Protein AF-A0A832MLF6-F1 (afdb_monomer_lite)

Foldseek 3Di:
DDDQAAACPVVPRPGGDSQFDDWDQDPNDTGTHHPVRVVVVVVDPDDDDPPPPPPDDDDD

Sequence (60 aa):
MSKAERCRNPWNGKCRNTDVEVFILFKGERLPICRRCWSKIADSSLEWGEAYFGRGRRGG

pLDDT: mean 82.61, std 15.94, range [40.16, 96.69]

Radius of gyration: 14.64 Å; chains: 1; bounding box: 51×16×31 Å

Structure (mmCIF, N/CA/C/O backbone):
data_AF-A0A832MLF6-F1
#
_entry.id   AF-A0A832MLF6-F1
#
loop_
_atom_site.group_PDB
_atom_site.id
_atom_site.type_symbol
_atom_site.label_atom_id
_atom_site.label_alt_id
_atom_site.label_comp_id
_atom_site.label_asym_id
_atom_site.label_entity_id
_atom_site.label_seq_id
_atom_site.pdbx_PDB_ins_code
_atom_site.Cartn_x
_atom_site.Cartn_y
_atom_site.Cartn_z
_atom_site.occupancy
_atom_site.B_iso_or_equiv
_atom_site.auth_seq_id
_atom_site.auth_comp_id
_atom_site.auth_asym_id
_atom_site.auth_atom_id
_atom_site.pdbx_PDB_model_num
ATOM 1 N N . MET A 1 1 ? -22.176 -0.911 15.015 1.00 43.06 1 MET A N 1
ATOM 2 C CA . MET A 1 1 ? -21.497 -1.417 13.801 1.00 43.06 1 MET A CA 1
ATOM 3 C C . MET A 1 1 ? -20.166 -0.689 13.674 1.00 43.06 1 MET A C 1
ATOM 5 O O . MET A 1 1 ? -20.175 0.536 13.631 1.00 43.06 1 MET A O 1
ATOM 9 N N . SER A 1 2 ? -19.036 -1.396 13.727 1.00 57.97 2 SER A N 1
ATOM 10 C CA . SER A 1 2 ? -17.708 -0.796 13.549 1.00 57.97 2 SER A CA 1
ATOM 11 C C . SER A 1 2 ? -17.563 -0.266 12.118 1.00 57.97 2 SER A C 1
ATOM 13 O O . SER A 1 2 ? -18.027 -0.875 11.156 1.00 57.97 2 SER A O 1
ATOM 15 N N . LYS A 1 3 ? -16.963 0.915 11.967 1.00 71.75 3 LYS A N 1
ATOM 16 C CA . LYS A 1 3 ? -16.705 1.532 10.662 1.00 71.75 3 LYS A CA 1
ATOM 17 C C . LYS A 1 3 ? -15.682 0.671 9.915 1.00 71.75 3 LYS A C 1
ATOM 19 O O . LYS A 1 3 ? -14.578 0.496 10.420 1.00 71.75 3 LYS A O 1
ATOM 24 N N . ALA A 1 4 ? -16.042 0.149 8.741 1.00 78.81 4 ALA A N 1
ATOM 25 C CA . ALA A 1 4 ? -15.127 -0.642 7.920 1.00 78.81 4 ALA A CA 1
ATOM 26 C C . ALA A 1 4 ? -13.831 0.142 7.646 1.00 78.81 4 ALA A C 1
ATOM 28 O O . ALA A 1 4 ? -13.883 1.315 7.247 1.00 78.81 4 ALA A O 1
ATOM 29 N N . GLU A 1 5 ? -12.680 -0.495 7.885 1.00 88.81 5 GLU A N 1
ATOM 30 C CA . GLU A 1 5 ? -11.377 0.102 7.603 1.00 88.81 5 GLU A CA 1
ATOM 31 C C . GLU A 1 5 ? -11.248 0.365 6.102 1.00 88.81 5 GLU A C 1
ATOM 33 O O . GLU A 1 5 ? -11.628 -0.450 5.264 1.00 88.81 5 GLU A O 1
ATOM 38 N N . ARG A 1 6 ? -10.746 1.547 5.749 1.00 93.94 6 ARG A N 1
ATOM 39 C CA . ARG A 1 6 ? -10.571 1.962 4.356 1.00 93.94 6 ARG A CA 1
ATOM 40 C C . ARG A 1 6 ? -9.103 1.931 4.029 1.00 93.94 6 ARG A C 1
ATOM 42 O O . ARG A 1 6 ? -8.305 2.381 4.842 1.00 93.94 6 ARG A O 1
ATOM 49 N N . CYS A 1 7 ? -8.770 1.481 2.828 1.00 95.44 7 CYS A N 1
ATOM 50 C CA . CYS A 1 7 ? -7.415 1.520 2.311 1.00 95.44 7 CYS A CA 1
ATOM 51 C C . CYS A 1 7 ? -6.782 2.905 2.509 1.00 95.44 7 CYS A C 1
ATOM 53 O O . CYS A 1 7 ? -7.379 3.928 2.185 1.00 95.44 7 CYS A O 1
ATOM 55 N N . ARG A 1 8 ? -5.553 2.916 3.019 1.00 94.50 8 ARG A N 1
ATOM 56 C CA . ARG A 1 8 ? -4.702 4.093 3.200 1.00 94.50 8 ARG A CA 1
ATOM 57 C C . ARG A 1 8 ? -3.371 3.871 2.493 1.00 94.50 8 ARG A C 1
ATOM 59 O O . ARG A 1 8 ? -2.312 4.029 3.083 1.00 94.50 8 ARG A O 1
ATOM 66 N N . ASN A 1 9 ? -3.437 3.454 1.22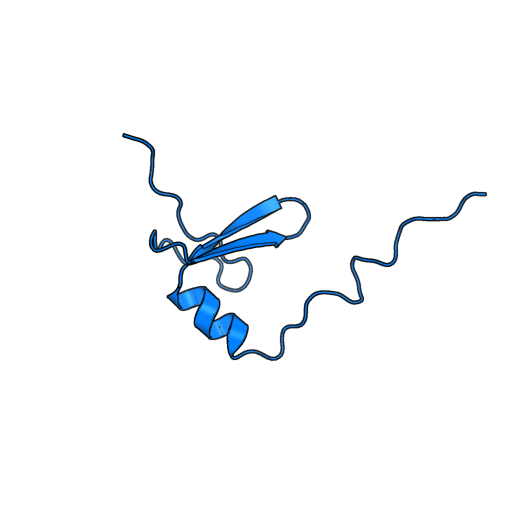5 1.00 94.00 9 ASN A N 1
ATOM 67 C CA . ASN A 1 9 ? -2.249 3.215 0.408 1.00 94.00 9 ASN A CA 1
ATOM 68 C C . ASN A 1 9 ? -1.411 4.506 0.273 1.00 94.00 9 ASN A C 1
ATOM 70 O O . ASN A 1 9 ? -1.880 5.444 -0.386 1.00 94.00 9 ASN A O 1
ATOM 74 N N . PRO A 1 10 ? -0.178 4.547 0.820 1.00 91.44 10 PRO A N 1
ATOM 75 C CA . PRO A 1 10 ? 0.659 5.744 0.795 1.00 91.44 10 PRO A CA 1
ATOM 76 C C . PRO A 1 10 ? 1.172 6.099 -0.611 1.00 91.44 10 PRO A C 1
ATOM 78 O O . PRO A 1 10 ? 1.487 7.257 -0.863 1.00 91.44 10 PRO A O 1
ATOM 81 N N . TRP A 1 11 ? 1.199 5.145 -1.545 1.00 88.81 11 TRP A N 1
ATOM 82 C CA . TRP A 1 11 ? 1.695 5.325 -2.915 1.00 88.81 11 TRP A CA 1
ATOM 83 C C . TRP A 1 11 ? 0.617 5.743 -3.927 1.00 88.81 11 TRP A C 1
ATOM 85 O O . TRP A 1 11 ? 0.943 6.099 -5.053 1.00 88.81 11 TRP A O 1
ATOM 95 N N . ASN A 1 12 ? -0.671 5.708 -3.558 1.00 81.56 12 ASN A N 1
ATOM 96 C CA . ASN A 1 12 ? -1.771 6.096 -4.459 1.00 81.56 12 ASN A CA 1
ATOM 97 C C . ASN A 1 12 ? -2.795 7.058 -3.822 1.00 81.56 12 ASN A C 1
ATOM 99 O O . ASN A 1 12 ? -3.693 7.517 -4.518 1.00 81.56 12 ASN A O 1
ATOM 103 N N . GLY A 1 13 ? -2.692 7.363 -2.518 1.00 72.81 13 GLY A N 1
ATOM 104 C CA . GLY A 1 13 ? -3.281 8.513 -1.795 1.00 72.81 13 GLY A CA 1
ATOM 105 C C . GLY A 1 13 ? -4.811 8.716 -1.784 1.00 72.81 13 GLY A C 1
ATOM 106 O O . GLY A 1 13 ? -5.334 9.378 -0.893 1.00 72.81 13 GLY A O 1
ATOM 107 N N . LYS A 1 14 ? -5.557 8.168 -2.746 1.00 86.31 14 LYS A N 1
ATOM 108 C CA . LYS A 1 14 ? -6.982 8.433 -3.002 1.00 86.31 14 LYS A CA 1
ATOM 109 C C . LYS A 1 14 ? -7.852 7.177 -2.926 1.00 86.31 14 LYS A C 1
ATOM 111 O O . LYS A 1 14 ? -9.069 7.272 -3.073 1.00 86.31 14 LYS A O 1
ATOM 116 N N . CYS A 1 15 ? -7.266 5.997 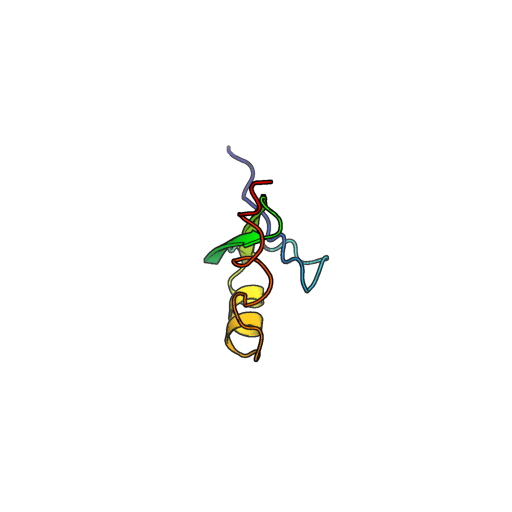-2.715 1.00 92.56 15 CYS A N 1
ATOM 117 C CA . CYS A 1 15 ? -8.045 4.768 -2.585 1.00 92.56 15 CYS A CA 1
ATOM 118 C C . CYS A 1 15 ? -8.878 4.801 -1.295 1.00 92.56 15 CYS A C 1
ATOM 120 O O . CYS A 1 15 ? -8.368 5.172 -0.247 1.00 92.56 15 CYS A O 1
ATOM 122 N N . ARG A 1 16 ? -10.157 4.417 -1.373 1.00 88.00 16 ARG A N 1
ATOM 123 C CA . ARG A 1 16 ? -11.071 4.319 -0.217 1.00 88.00 16 ARG A CA 1
ATOM 124 C C . ARG A 1 16 ? -11.797 2.971 -0.148 1.00 88.00 16 ARG A C 1
ATOM 126 O O . ARG A 1 16 ? -12.809 2.866 0.537 1.00 88.00 16 ARG A O 1
ATOM 133 N N . ASN A 1 17 ? -11.298 1.967 -0.876 1.00 94.50 17 ASN A N 1
ATOM 134 C CA . ASN A 1 17 ? -11.855 0.615 -0.869 1.00 94.50 17 ASN A CA 1
ATOM 135 C C . ASN A 1 17 ? -11.738 0.004 0.538 1.00 94.50 17 ASN A C 1
ATOM 137 O O . ASN A 1 17 ? -10.731 0.217 1.216 1.00 94.50 17 ASN A O 1
ATOM 141 N N . THR A 1 18 ? -12.765 -0.722 0.961 1.00 95.25 18 THR A N 1
ATOM 142 C CA . THR A 1 18 ? -12.871 -1.390 2.264 1.00 95.25 18 THR A CA 1
ATOM 143 C C . THR A 1 18 ? -12.481 -2.867 2.224 1.00 95.25 18 THR A C 1
ATOM 145 O O . THR A 1 18 ? -12.414 -3.498 3.271 1.00 95.25 18 THR A O 1
ATOM 148 N N . ASP A 1 19 ? -12.208 -3.415 1.037 1.00 95.94 19 ASP A N 1
ATOM 149 C CA . ASP A 1 19 ? -11.697 -4.777 0.832 1.00 95.94 19 ASP A CA 1
ATOM 150 C C . ASP A 1 19 ? -10.202 -4.863 1.196 1.00 95.94 19 ASP A C 1
ATOM 152 O O . ASP A 1 19 ? -9.330 -4.877 0.323 1.00 95.94 19 ASP A O 1
ATOM 156 N N . VAL A 1 20 ? -9.902 -4.746 2.495 1.00 95.25 20 VAL A N 1
ATOM 157 C CA . VAL A 1 20 ? -8.540 -4.749 3.057 1.00 95.25 20 VAL A CA 1
ATOM 158 C C . VAL A 1 20 ? -7.947 -6.156 2.994 1.00 95.25 20 VAL A C 1
ATOM 160 O O . VAL A 1 20 ? -8.512 -7.084 3.556 1.00 95.25 20 VAL A O 1
ATOM 163 N N . GLU A 1 21 ? -6.783 -6.280 2.354 1.00 96.50 21 GLU A N 1
ATOM 164 C CA . GLU A 1 21 ? -6.045 -7.543 2.197 1.00 96.50 21 GLU A CA 1
ATOM 165 C C . GLU A 1 21 ? -4.891 -7.639 3.199 1.00 96.50 21 GLU A C 1
ATOM 167 O O . GLU A 1 21 ? -4.668 -8.672 3.819 1.00 96.50 21 GLU A O 1
ATOM 172 N N . VAL A 1 22 ? -4.153 -6.539 3.384 1.00 95.12 22 VAL A N 1
ATOM 173 C CA . VAL A 1 22 ? -2.955 -6.521 4.229 1.00 95.12 22 VAL A CA 1
ATOM 174 C C . VAL A 1 22 ? -2.850 -5.226 5.023 1.00 95.12 22 VAL A C 1
ATOM 176 O O . VAL A 1 22 ? -3.319 -4.167 4.600 1.00 95.12 22 VAL A O 1
ATOM 179 N N . PHE A 1 23 ? -2.199 -5.309 6.179 1.00 95.06 23 PHE A N 1
ATOM 180 C CA . PHE A 1 23 ? -1.776 -4.159 6.966 1.00 95.06 23 PHE A CA 1
ATOM 181 C C . PHE A 1 23 ? -0.265 -4.014 6.894 1.00 95.06 23 PHE A C 1
ATOM 183 O O . PHE A 1 23 ? 0.460 -4.967 7.161 1.00 95.06 23 PHE A O 1
ATOM 190 N N . ILE A 1 24 ? 0.200 -2.810 6.577 1.00 92.31 24 ILE A N 1
ATOM 191 C CA . ILE A 1 24 ? 1.626 -2.495 6.501 1.00 92.31 24 ILE A CA 1
ATOM 192 C C . ILE A 1 24 ? 2.023 -1.540 7.620 1.00 92.31 24 ILE A C 1
ATOM 194 O O . ILE A 1 24 ? 1.205 -0.735 8.070 1.00 92.31 24 ILE A O 1
ATOM 198 N N . LEU A 1 25 ? 3.287 -1.591 8.032 1.00 90.62 25 LEU A N 1
ATOM 199 C CA . LEU 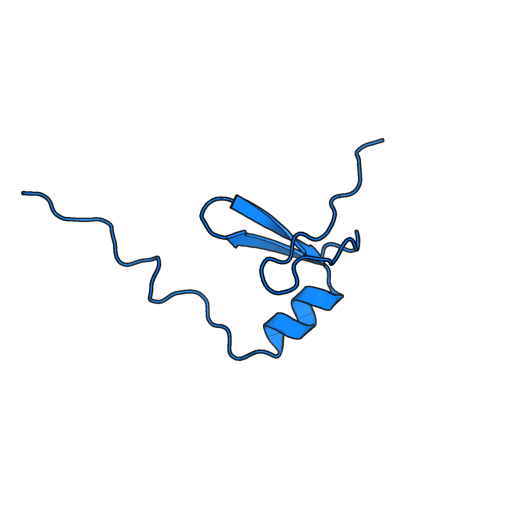A 1 25 ? 3.886 -0.557 8.867 1.00 90.62 25 LEU A CA 1
ATOM 200 C C . LEU A 1 25 ? 4.628 0.427 7.962 1.00 90.62 25 LEU A C 1
ATOM 202 O O . LEU A 1 25 ? 5.610 0.069 7.317 1.00 90.62 25 LEU A O 1
ATOM 206 N N . PHE A 1 26 ? 4.163 1.670 7.906 1.00 88.56 26 PHE A N 1
ATOM 207 C CA . PHE A 1 26 ? 4.773 2.714 7.091 1.00 88.56 26 PHE A CA 1
ATOM 208 C C . PHE A 1 26 ? 4.991 3.962 7.939 1.00 88.56 26 PHE A C 1
ATOM 210 O O . PHE A 1 26 ? 4.045 4.498 8.508 1.00 88.56 26 PHE A O 1
ATOM 217 N N . LYS A 1 27 ? 6.246 4.420 8.049 1.00 86.81 27 LYS A N 1
ATOM 218 C CA . LYS A 1 27 ? 6.632 5.576 8.886 1.00 86.81 27 LYS A CA 1
ATOM 219 C C . LYS A 1 27 ? 6.100 5.495 10.331 1.00 86.81 27 LYS A C 1
ATOM 221 O O . LYS A 1 27 ? 5.685 6.498 10.899 1.00 86.81 27 LYS A O 1
ATOM 226 N N . GLY A 1 28 ? 6.104 4.294 10.911 1.00 87.81 28 GLY A N 1
ATOM 227 C CA . GLY A 1 28 ? 5.614 4.050 12.273 1.00 87.81 28 GLY A CA 1
ATOM 228 C C . GLY A 1 28 ? 4.090 3.949 12.406 1.00 87.81 28 GLY A C 1
ATOM 229 O O . GLY A 1 28 ? 3.603 3.715 13.506 1.00 87.81 28 GLY A O 1
ATOM 230 N N . GLU A 1 29 ? 3.329 4.070 11.315 1.00 91.50 29 GLU A N 1
ATOM 231 C CA . GLU A 1 29 ? 1.872 3.940 11.322 1.00 91.50 29 GLU A CA 1
ATOM 232 C C . GLU A 1 29 ? 1.415 2.626 10.668 1.00 91.50 29 GLU A C 1
ATOM 234 O O . GLU A 1 29 ? 1.903 2.236 9.605 1.00 91.50 29 GLU A O 1
ATOM 239 N N . ARG A 1 30 ? 0.443 1.944 11.291 1.00 93.19 30 ARG A N 1
ATOM 240 C CA . ARG A 1 30 ? -0.225 0.762 10.723 1.00 93.19 30 ARG A CA 1
ATOM 241 C C . ARG A 1 30 ? -1.288 1.195 9.712 1.00 93.19 30 ARG A C 1
ATOM 243 O O . ARG A 1 30 ? -2.337 1.722 10.092 1.00 93.19 30 ARG A O 1
ATOM 250 N N . LEU A 1 31 ? -1.054 0.933 8.430 1.00 94.38 31 LEU A N 1
ATOM 251 C CA . LEU A 1 31 ? -1.943 1.324 7.337 1.00 94.38 31 LEU A CA 1
ATOM 252 C C . LEU A 1 31 ? -2.621 0.100 6.691 1.00 94.38 31 LEU A C 1
ATOM 254 O O . LEU A 1 31 ? -1.923 -0.827 6.283 1.00 94.38 31 LEU A O 1
ATOM 258 N N . PRO A 1 32 ? -3.960 0.086 6.546 1.00 96.25 32 PRO A N 1
ATOM 259 C CA . PRO A 1 32 ? -4.670 -0.915 5.748 1.00 96.25 32 PRO A CA 1
ATOM 260 C C . PRO A 1 32 ? -4.450 -0.704 4.243 1.00 96.25 32 PRO A C 1
ATOM 262 O O . PRO A 1 32 ? -4.588 0.410 3.730 1.00 96.25 32 PRO A O 1
ATOM 265 N N . ILE A 1 33 ? -4.208 -1.778 3.497 1.00 95.81 33 ILE A N 1
ATOM 266 C CA . ILE A 1 33 ? -4.080 -1.791 2.036 1.00 95.81 33 ILE A CA 1
ATOM 267 C C . ILE A 1 33 ? -5.132 -2.737 1.456 1.00 95.81 33 ILE A C 1
ATOM 269 O O . ILE A 1 33 ? -5.238 -3.889 1.866 1.00 95.81 33 ILE A O 1
ATOM 273 N N . CYS A 1 34 ? -5.926 -2.254 0.495 1.00 96.69 34 CYS A N 1
ATOM 274 C CA . CYS A 1 34 ? -6.917 -3.101 -0.169 1.00 96.69 34 CYS A CA 1
ATOM 275 C C . CYS A 1 34 ? -6.289 -4.059 -1.176 1.00 96.69 34 CYS A C 1
ATOM 277 O O . CYS A 1 34 ? -5.250 -3.740 -1.759 1.00 96.69 34 CYS A O 1
ATOM 279 N N . ARG A 1 35 ? -6.986 -5.159 -1.472 1.00 96.31 35 ARG A N 1
ATOM 280 C CA . ARG A 1 35 ? -6.570 -6.185 -2.439 1.00 96.31 35 ARG A CA 1
ATOM 281 C C . ARG A 1 35 ? -6.101 -5.611 -3.779 1.00 96.31 35 ARG A C 1
ATOM 283 O O . ARG A 1 35 ? -5.026 -5.945 -4.270 1.00 96.31 35 ARG A O 1
ATOM 290 N N . ARG A 1 36 ? -6.858 -4.663 -4.349 1.00 95.06 36 ARG A N 1
ATOM 291 C CA . ARG A 1 36 ? -6.503 -3.994 -5.620 1.00 95.06 36 ARG A CA 1
ATOM 292 C C . ARG A 1 36 ? -5.186 -3.219 -5.534 1.00 95.06 36 ARG A C 1
ATOM 294 O O . ARG A 1 36 ? -4.435 -3.172 -6.502 1.00 95.06 36 ARG A O 1
ATOM 301 N N . CYS A 1 37 ? -4.946 -2.534 -4.420 1.00 95.31 37 CYS A N 1
ATOM 302 C CA . CYS A 1 37 ? -3.706 -1.794 -4.218 1.00 95.31 37 CYS A CA 1
ATOM 303 C C . CYS A 1 37 ? -2.539 -2.732 -3.935 1.00 95.31 37 CYS A C 1
ATOM 305 O O . CYS A 1 37 ? -1.455 -2.480 -4.444 1.00 95.31 37 CYS A O 1
ATOM 307 N N . TRP A 1 38 ? -2.778 -3.795 -3.169 1.00 95.00 38 TRP A N 1
ATOM 308 C CA . TRP A 1 38 ? -1.769 -4.788 -2.843 1.00 95.00 38 TRP A CA 1
ATOM 309 C C . TRP A 1 38 ? -1.237 -5.494 -4.089 1.00 95.00 38 TRP A C 1
ATOM 311 O O . TRP A 1 38 ? -0.031 -5.501 -4.286 1.00 95.00 38 TRP A O 1
ATOM 321 N N . SER A 1 39 ? -2.114 -5.952 -4.990 1.00 95.06 39 SER A N 1
ATOM 322 C CA . SER A 1 39 ? -1.703 -6.573 -6.262 1.00 95.06 39 SER A CA 1
ATOM 323 C C . SER A 1 39 ? -0.730 -5.692 -7.052 1.00 95.06 39 SER A C 1
ATOM 325 O O . SER A 1 39 ? 0.301 -6.165 -7.499 1.00 95.06 39 SER A O 1
ATOM 327 N N . LYS A 1 40 ? -0.994 -4.382 -7.138 1.00 93.81 40 LYS A N 1
ATOM 328 C CA . LYS A 1 40 ? -0.101 -3.446 -7.842 1.00 93.81 40 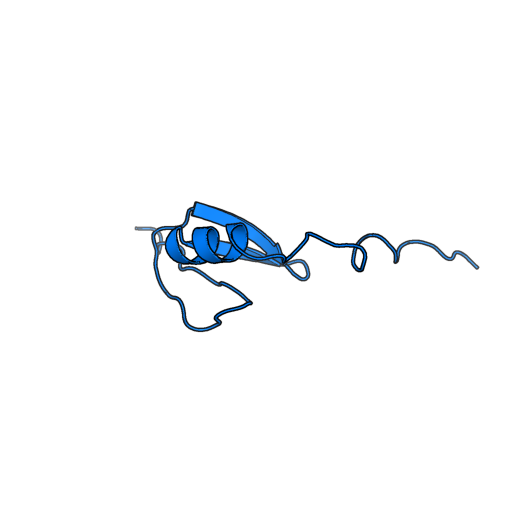LYS A CA 1
ATOM 329 C C . LYS A 1 40 ? 1.257 -3.264 -7.170 1.00 93.81 40 LYS A C 1
ATOM 331 O O . LYS A 1 40 ? 2.223 -2.956 -7.852 1.00 93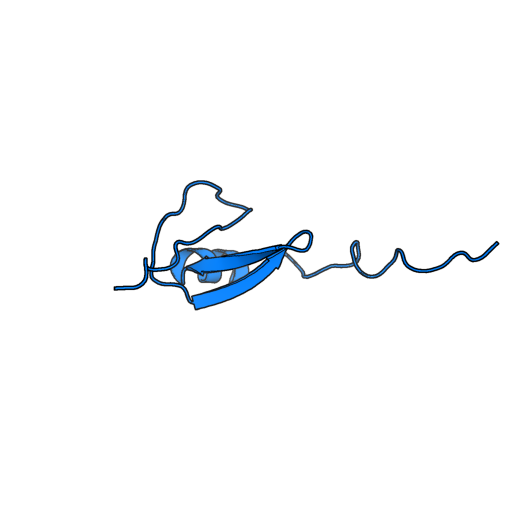.81 40 LYS A O 1
ATOM 336 N N . ILE A 1 41 ? 1.299 -3.348 -5.841 1.00 92.06 41 ILE A N 1
ATOM 337 C CA . ILE A 1 41 ? 2.549 -3.252 -5.082 1.00 92.06 41 ILE A CA 1
ATOM 338 C C . ILE A 1 41 ? 3.347 -4.542 -5.274 1.00 92.06 41 ILE A C 1
ATOM 340 O O . ILE A 1 41 ? 4.542 -4.463 -5.529 1.00 92.06 41 ILE A O 1
ATOM 344 N N . ALA A 1 42 ? 2.683 -5.698 -5.216 1.00 91.38 42 ALA A N 1
ATOM 345 C CA . ALA A 1 42 ? 3.301 -7.004 -5.432 1.00 91.38 42 ALA A CA 1
ATOM 346 C C . ALA A 1 42 ? 3.894 -7.154 -6.844 1.00 91.38 42 ALA A C 1
ATOM 348 O O . ALA A 1 42 ? 4.930 -7.788 -7.000 1.00 91.38 42 ALA A O 1
ATOM 349 N N . ASP A 1 43 ? 3.280 -6.520 -7.845 1.00 93.69 43 ASP A N 1
ATOM 350 C CA . ASP A 1 43 ? 3.803 -6.478 -9.217 1.00 93.69 43 ASP A CA 1
ATOM 351 C C . ASP A 1 43 ? 4.910 -5.419 -9.419 1.00 93.69 43 ASP A C 1
ATOM 353 O O . ASP A 1 43 ? 5.470 -5.302 -10.510 1.00 93.69 43 ASP A O 1
ATOM 357 N N . SER A 1 44 ? 5.208 -4.597 -8.407 1.00 88.12 44 SER A N 1
ATOM 358 C CA . SER A 1 44 ? 6.208 -3.526 -8.495 1.00 88.12 44 SER A CA 1
ATOM 359 C C . SER A 1 44 ? 7.564 -3.962 -7.944 1.00 88.12 44 SER A C 1
ATOM 361 O O . SER A 1 44 ? 7.646 -4.820 -7.076 1.00 88.12 44 SER A O 1
ATOM 363 N N . SER A 1 45 ? 8.636 -3.293 -8.369 1.00 87.12 45 SER A N 1
ATOM 364 C CA . SER A 1 45 ? 9.991 -3.481 -7.827 1.00 87.12 45 SER A CA 1
ATOM 365 C C . SER A 1 45 ? 10.224 -2.741 -6.498 1.00 87.12 45 SER A C 1
ATOM 367 O O . SER A 1 45 ? 11.349 -2.343 -6.192 1.00 87.12 45 SER A O 1
ATOM 369 N N . LEU A 1 46 ? 9.155 -2.421 -5.762 1.00 84.00 46 LEU A N 1
ATOM 370 C CA . LEU A 1 46 ? 9.247 -1.714 -4.492 1.00 84.00 46 LEU A CA 1
ATOM 371 C C . LEU A 1 46 ? 9.625 -2.707 -3.390 1.00 84.00 46 LEU A C 1
ATOM 373 O O . LEU A 1 46 ? 8.803 -3.513 -2.967 1.00 84.00 46 LEU A O 1
ATOM 377 N N . GLU A 1 47 ? 10.849 -2.592 -2.891 1.00 83.56 47 GLU A N 1
ATOM 378 C CA . GLU A 1 47 ? 11.360 -3.463 -1.835 1.00 83.56 47 GLU A CA 1
ATOM 379 C C . GLU A 1 47 ? 11.155 -2.884 -0.431 1.00 83.56 47 GLU A C 1
ATOM 381 O O . GLU A 1 47 ? 11.163 -1.666 -0.200 1.00 83.56 47 GLU A O 1
ATOM 386 N N . TRP A 1 48 ? 11.033 -3.783 0.545 1.00 78.94 48 TRP A N 1
ATOM 387 C CA . TRP A 1 48 ? 11.014 -3.424 1.959 1.00 78.94 48 TRP A CA 1
ATOM 388 C C . TRP A 1 48 ? 12.434 -3.140 2.460 1.00 78.94 48 TRP A C 1
ATOM 390 O O . TRP A 1 48 ? 13.118 -4.028 2.938 1.00 78.94 48 TRP A O 1
ATOM 400 N N . GLY A 1 49 ? 12.838 -1.871 2.407 1.00 72.44 49 GLY A N 1
ATOM 401 C CA . GLY A 1 49 ? 13.854 -1.274 3.279 1.00 72.44 49 GLY A CA 1
ATOM 402 C C . GLY A 1 49 ? 15.289 -1.823 3.238 1.00 72.44 49 GLY A C 1
ATOM 403 O O . GLY A 1 49 ? 15.605 -2.794 3.901 1.00 72.44 49 GLY A O 1
ATOM 404 N N . GLU A 1 50 ? 16.203 -1.001 2.713 1.00 56.44 50 GLU A N 1
ATOM 405 C CA . GLU A 1 50 ? 17.581 -0.854 3.236 1.00 56.44 50 GLU A CA 1
ATOM 406 C C . GLU A 1 50 ? 17.723 0.437 4.088 1.00 56.44 50 GLU A C 1
ATOM 408 O O . GLU A 1 50 ? 18.601 0.568 4.936 1.00 56.44 50 GLU A O 1
ATOM 413 N N . ALA A 1 51 ? 16.817 1.414 3.925 1.00 57.91 51 ALA A N 1
ATOM 414 C CA . ALA A 1 51 ? 16.952 2.759 4.507 1.00 57.91 51 ALA A CA 1
ATOM 415 C C . ALA A 1 51 ? 16.369 2.941 5.928 1.00 57.91 51 ALA A C 1
ATOM 417 O O . ALA A 1 51 ? 16.633 3.960 6.571 1.00 57.91 51 ALA A O 1
ATOM 418 N N . TYR A 1 52 ? 15.571 1.988 6.429 1.00 53.62 52 TYR A N 1
ATOM 419 C CA . TYR A 1 52 ? 14.863 2.110 7.718 1.00 53.62 52 TYR A CA 1
ATOM 420 C C . TYR A 1 52 ? 15.439 1.241 8.846 1.00 53.62 52 TYR A C 1
ATOM 422 O O . TYR A 1 52 ? 15.171 1.525 10.010 1.00 53.62 52 TYR A O 1
ATOM 430 N N . PHE A 1 53 ? 16.272 0.243 8.534 1.00 54.19 53 PHE A N 1
ATOM 431 C CA . PHE A 1 53 ? 16.906 -0.632 9.533 1.00 54.19 53 PHE A CA 1
ATOM 432 C C . PHE A 1 53 ? 18.294 -0.146 10.008 1.00 54.19 53 PHE A C 1
ATOM 434 O O . PHE A 1 53 ? 18.926 -0.800 10.831 1.00 54.19 53 PHE A O 1
ATOM 441 N N . GLY A 1 54 ? 18.764 1.024 9.550 1.00 53.78 54 GLY A N 1
ATOM 442 C CA . GLY A 1 54 ? 20.145 1.491 9.751 1.00 53.78 54 GLY A CA 1
ATOM 443 C C . GLY A 1 54 ? 20.375 2.710 10.658 1.00 53.78 54 GLY A C 1
ATOM 444 O O . GLY A 1 54 ? 21.465 3.274 10.618 1.00 53.78 54 GLY A O 1
ATOM 445 N N . ARG A 1 55 ? 19.411 3.177 11.466 1.00 59.38 55 ARG A N 1
ATOM 446 C CA . ARG A 1 55 ? 19.666 4.283 12.421 1.00 59.38 55 ARG A CA 1
ATOM 447 C C . ARG A 1 55 ? 19.227 3.969 13.845 1.00 59.38 55 ARG A C 1
ATOM 449 O O . ARG A 1 55 ? 18.340 4.598 14.406 1.00 59.38 55 ARG A O 1
ATOM 456 N N . GLY A 1 56 ? 19.949 3.028 14.442 1.00 63.84 56 GLY A N 1
ATOM 457 C CA . GLY A 1 56 ? 20.022 2.846 15.885 1.00 63.84 56 GLY A CA 1
ATOM 458 C C . GLY A 1 56 ? 21.421 2.404 16.310 1.00 63.84 56 GLY A C 1
ATOM 459 O O . GLY A 1 56 ? 21.624 1.209 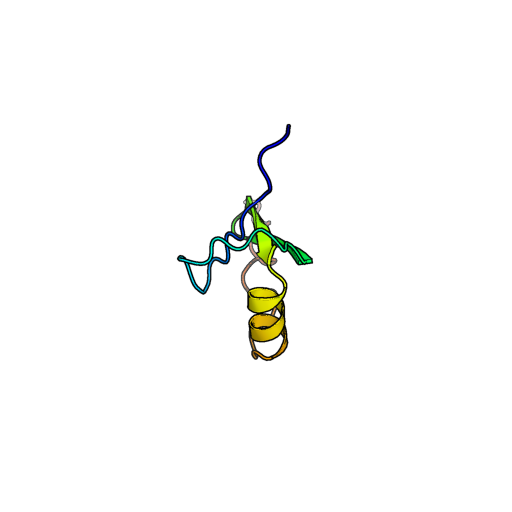16.480 1.00 63.84 56 GLY A O 1
ATOM 460 N N . ARG A 1 57 ? 22.367 3.356 16.445 1.00 61.00 57 ARG A N 1
ATOM 461 C CA . ARG A 1 57 ? 23.466 3.422 17.450 1.00 61.00 57 ARG A CA 1
ATOM 462 C C . ARG A 1 57 ? 24.629 4.338 17.025 1.00 61.00 57 ARG A C 1
ATOM 464 O O . ARG A 1 57 ? 25.417 3.994 16.154 1.00 61.00 57 ARG A O 1
ATOM 471 N N . ARG A 1 58 ? 24.762 5.457 17.738 1.00 53.47 58 ARG A N 1
ATOM 472 C CA . ARG A 1 58 ? 25.982 6.004 18.371 1.00 53.47 58 ARG A CA 1
ATOM 473 C C . ARG A 1 58 ? 25.435 6.942 19.464 1.00 53.47 58 ARG A C 1
ATOM 475 O O . ARG A 1 58 ? 24.700 7.852 19.120 1.00 53.47 58 ARG A O 1
ATOM 482 N N . GLY A 1 59 ? 25.559 6.703 20.770 1.00 59.34 59 GLY A N 1
ATOM 483 C CA . GLY A 1 59 ? 26.625 5.992 21.466 1.00 59.34 59 GLY A CA 1
ATOM 484 C C . GLY A 1 59 ? 27.910 6.798 21.319 1.00 59.34 59 GLY A C 1
ATOM 485 O O . GLY A 1 59 ? 28.651 6.537 20.373 1.00 59.34 59 GLY A O 1
ATOM 486 N N . GLY A 1 60 ? 28.091 7.795 22.190 1.00 40.16 60 GLY A N 1
ATOM 487 C CA . GLY A 1 60 ? 29.173 8.781 22.197 1.00 40.16 60 GLY A CA 1
ATOM 488 C C . GLY A 1 60 ? 28.690 10.074 22.827 1.00 40.16 60 GLY A C 1
ATOM 489 O O . GLY A 1 60 ? 28.128 10.885 22.064 1.00 40.16 60 GLY A O 1
#

Secondary structure (DSSP, 8-state):
-PPPP----TTTS------EEEEEEETTEEEEEEHHHHHHHHTS---S-SSSSS------